Protein AF-A0A7S3KTE1-F1 (afdb_monomer)

Structure (mmCIF, N/CA/C/O backbone):
data_AF-A0A7S3KTE1-F1
#
_entry.id   AF-A0A7S3KTE1-F1
#
loop_
_atom_site.group_PDB
_atom_site.id
_atom_site.type_symbol
_atom_site.label_atom_id
_atom_site.label_alt_id
_atom_site.label_comp_id
_atom_site.label_asym_id
_atom_site.label_entity_id
_atom_site.label_seq_id
_atom_site.pdbx_PDB_ins_code
_atom_site.Cartn_x
_atom_site.Cartn_y
_atom_site.Cartn_z
_atom_site.occupancy
_atom_site.B_iso_or_equiv
_atom_site.auth_seq_id
_atom_site.auth_comp_id
_atom_site.auth_asym_id
_atom_site.auth_atom_id
_atom_site.pdbx_PDB_model_num
ATOM 1 N N . HIS A 1 1 ? 87.482 -8.209 -73.939 1.00 51.09 1 HIS A N 1
ATOM 2 C CA . HIS A 1 1 ? 87.082 -7.310 -72.839 1.00 51.09 1 HIS A CA 1
ATOM 3 C C . HIS A 1 1 ? 85.668 -6.727 -72.970 1.00 51.09 1 HIS A C 1
ATOM 5 O O . HIS A 1 1 ? 84.992 -6.677 -71.958 1.00 51.09 1 HIS A O 1
ATOM 11 N N . GLU A 1 2 ? 85.149 -6.342 -74.147 1.00 48.03 2 GLU A N 1
ATOM 12 C CA . GLU A 1 2 ? 83.779 -5.769 -74.245 1.00 48.03 2 GLU A CA 1
ATOM 13 C C . GLU A 1 2 ? 82.613 -6.765 -74.063 1.00 48.03 2 GLU A C 1
ATOM 15 O O . GLU A 1 2 ? 81.520 -6.369 -73.658 1.00 48.03 2 GLU A O 1
ATOM 20 N N . PHE A 1 3 ? 82.812 -8.054 -74.363 1.00 47.31 3 PHE A N 1
ATOM 21 C CA . PHE A 1 3 ? 81.752 -9.067 -74.252 1.00 47.31 3 PHE A CA 1
ATOM 22 C C . PHE A 1 3 ? 81.453 -9.479 -72.800 1.00 47.31 3 PHE A C 1
ATOM 24 O O . PHE A 1 3 ? 80.290 -9.687 -72.463 1.00 47.31 3 PHE A O 1
ATOM 31 N N . GLU A 1 4 ? 82.469 -9.525 -71.933 1.00 52.34 4 GLU A N 1
ATOM 32 C CA . GLU A 1 4 ? 82.307 -9.802 -70.496 1.00 52.34 4 GLU A CA 1
ATOM 33 C C . GLU A 1 4 ? 81.538 -8.687 -69.785 1.00 52.34 4 GLU A C 1
ATOM 35 O O . GLU A 1 4 ? 80.600 -8.961 -69.042 1.00 52.34 4 GLU A O 1
ATOM 40 N N . VAL A 1 5 ? 81.850 -7.422 -70.087 1.00 54.75 5 VAL A N 1
ATOM 41 C CA . VAL A 1 5 ? 81.180 -6.261 -69.475 1.00 54.75 5 VAL A CA 1
ATOM 42 C C . VAL A 1 5 ? 79.690 -6.226 -69.841 1.00 54.75 5 VAL A C 1
ATOM 44 O O . VAL A 1 5 ? 78.849 -5.954 -68.990 1.00 54.75 5 VAL A O 1
ATOM 47 N N . LYS A 1 6 ? 79.327 -6.584 -71.082 1.00 54.59 6 LYS A N 1
ATOM 48 C CA . LYS A 1 6 ? 77.916 -6.692 -71.507 1.00 54.59 6 LYS A CA 1
ATOM 49 C C . LYS A 1 6 ? 77.176 -7.875 -70.869 1.00 54.59 6 LYS A C 1
ATOM 51 O O . LYS A 1 6 ? 75.951 -7.822 -70.769 1.00 54.59 6 LYS A O 1
ATOM 56 N N . GLY A 1 7 ? 77.885 -8.935 -70.479 1.00 55.31 7 GLY A N 1
ATOM 57 C CA . GLY A 1 7 ? 77.327 -10.067 -69.732 1.00 55.31 7 GLY A CA 1
ATOM 58 C C . GLY A 1 7 ? 77.003 -9.691 -68.287 1.00 55.31 7 GLY A C 1
ATOM 59 O O . GLY A 1 7 ? 75.877 -9.902 -67.847 1.00 55.31 7 GLY A O 1
ATOM 60 N N . ILE A 1 8 ? 77.949 -9.028 -67.615 1.00 59.09 8 ILE A N 1
ATOM 61 C CA . ILE A 1 8 ? 77.834 -8.582 -66.218 1.00 59.09 8 ILE A CA 1
ATOM 62 C C . ILE A 1 8 ? 76.691 -7.566 -66.049 1.00 59.09 8 ILE A C 1
ATOM 64 O O . ILE A 1 8 ? 75.850 -7.724 -65.170 1.00 59.09 8 ILE A O 1
ATOM 68 N N . VAL A 1 9 ? 76.567 -6.588 -66.957 1.00 58.19 9 VAL A N 1
ATOM 69 C CA . VAL A 1 9 ? 75.480 -5.585 -66.908 1.00 58.19 9 VAL A CA 1
ATOM 70 C C . VAL A 1 9 ? 74.090 -6.225 -67.064 1.00 58.19 9 VAL A C 1
ATOM 72 O O . VAL A 1 9 ? 73.135 -5.801 -66.416 1.00 58.19 9 VAL A O 1
ATOM 75 N N . LYS A 1 10 ? 73.962 -7.283 -67.877 1.00 64.25 10 LYS A N 1
ATOM 76 C CA . LYS A 1 10 ? 72.693 -8.015 -68.051 1.00 64.25 10 LYS A CA 1
ATOM 77 C C . LYS A 1 10 ? 72.330 -8.879 -66.846 1.00 64.25 10 LYS A C 1
ATOM 79 O O . LYS A 1 10 ? 71.156 -9.201 -66.668 1.00 64.25 10 LYS A O 1
ATOM 84 N N . GLU A 1 11 ? 73.313 -9.311 -66.067 1.00 70.06 11 GLU A N 1
ATOM 85 C CA . GLU A 1 11 ? 73.107 -10.124 -64.870 1.00 70.06 11 GLU A CA 1
ATOM 86 C C . GLU A 1 11 ? 72.691 -9.243 -63.686 1.00 70.06 11 GLU A C 1
ATOM 88 O O . GLU A 1 11 ? 71.660 -9.508 -63.068 1.00 70.06 11 GLU A O 1
ATOM 93 N N . GLU A 1 12 ? 73.355 -8.101 -63.495 1.00 71.75 12 GLU A N 1
ATOM 94 C CA . GLU A 1 12 ? 72.949 -7.079 -62.520 1.00 71.75 12 GLU A CA 1
ATOM 95 C C . GLU A 1 12 ? 71.541 -6.525 -62.795 1.00 71.75 12 GLU A C 1
ATOM 97 O O . GLU A 1 12 ? 70.762 -6.276 -61.873 1.00 71.75 12 GLU A O 1
ATOM 102 N N . GLU A 1 13 ? 71.169 -6.338 -64.065 1.00 76.56 13 GLU A N 1
ATOM 103 C CA . GLU A 1 13 ? 69.828 -5.872 -64.433 1.00 76.56 13 GLU A CA 1
ATOM 104 C C . GLU A 1 13 ? 68.746 -6.912 -64.094 1.00 76.56 13 GLU A C 1
ATOM 106 O O . GLU A 1 13 ? 67.684 -6.562 -63.571 1.00 76.56 13 GLU A O 1
ATOM 111 N N . LYS A 1 14 ? 69.032 -8.206 -64.290 1.00 77.75 14 LYS A N 1
ATOM 112 C CA . LYS A 1 14 ? 68.138 -9.299 -63.871 1.00 77.75 14 LYS A CA 1
ATOM 113 C C . LYS A 1 14 ? 67.991 -9.365 -62.355 1.00 77.75 14 LYS A C 1
ATOM 115 O O . LYS A 1 14 ? 66.879 -9.570 -61.868 1.00 77.75 14 LYS A O 1
ATOM 120 N N . GLU A 1 15 ? 69.074 -9.159 -61.611 1.00 80.31 15 GLU A N 1
ATOM 121 C CA . GLU A 1 15 ? 69.036 -9.104 -60.148 1.00 80.31 15 GLU A CA 1
ATOM 122 C C . GLU A 1 15 ? 68.216 -7.915 -59.639 1.00 80.31 15 GLU A C 1
ATOM 124 O O . GLU A 1 15 ? 67.400 -8.074 -58.729 1.00 80.31 15 GLU A O 1
ATOM 129 N N . ARG A 1 16 ? 68.344 -6.742 -60.273 1.00 78.69 16 ARG A N 1
ATOM 130 C CA . ARG A 1 16 ? 67.525 -5.559 -59.959 1.00 78.69 16 ARG A CA 1
ATOM 131 C C . ARG A 1 16 ? 66.045 -5.808 -60.224 1.00 78.69 16 ARG A C 1
ATOM 133 O O . ARG A 1 16 ? 65.214 -5.493 -59.375 1.00 78.69 16 ARG A O 1
ATOM 140 N N . ILE A 1 17 ? 65.701 -6.422 -61.356 1.00 83.50 17 ILE A N 1
ATOM 141 C CA . ILE A 1 17 ? 64.312 -6.772 -61.688 1.00 83.50 17 ILE A CA 1
ATOM 142 C C . ILE A 1 17 ? 63.759 -7.797 -60.689 1.00 83.50 17 ILE A C 1
ATOM 144 O O . ILE A 1 17 ? 62.626 -7.660 -60.224 1.00 83.50 17 ILE A O 1
ATOM 148 N N . LEU A 1 18 ? 64.557 -8.796 -60.303 1.00 85.75 18 LEU A N 1
ATOM 149 C CA . LEU A 1 18 ? 64.170 -9.786 -59.299 1.00 85.75 18 LEU A CA 1
ATOM 150 C C . LEU A 1 18 ? 63.962 -9.147 -57.916 1.00 85.75 18 LEU A C 1
ATOM 152 O O . LEU A 1 18 ? 63.008 -9.495 -57.221 1.00 85.75 18 LEU A O 1
ATOM 156 N N . ALA A 1 19 ? 64.813 -8.196 -57.526 1.00 83.00 19 ALA A N 1
ATOM 157 C CA . ALA A 1 19 ? 64.678 -7.449 -56.279 1.00 83.00 19 ALA A CA 1
ATOM 158 C C . ALA A 1 19 ? 63.411 -6.578 -56.269 1.00 83.00 19 ALA A C 1
ATOM 160 O O . ALA A 1 19 ? 62.663 -6.598 -55.291 1.00 83.00 19 ALA A O 1
ATOM 161 N N . ILE A 1 20 ? 63.113 -5.884 -57.373 1.00 83.25 20 ILE A N 1
ATOM 162 C CA . ILE A 1 20 ? 61.880 -5.097 -57.534 1.00 83.25 20 ILE A CA 1
ATOM 163 C C . ILE A 1 20 ? 60.646 -6.005 -57.446 1.00 83.25 20 ILE A C 1
ATOM 165 O O . ILE A 1 20 ? 59.685 -5.675 -56.752 1.00 83.25 20 ILE A O 1
ATOM 169 N N . LYS A 1 21 ? 60.693 -7.185 -58.074 1.00 83.38 21 LYS A N 1
ATOM 170 C CA . LYS A 1 21 ? 59.593 -8.157 -58.046 1.00 83.38 21 LYS A CA 1
ATOM 171 C C . LYS A 1 21 ? 59.354 -8.719 -56.638 1.00 83.38 21 LYS A C 1
ATOM 173 O O . LYS A 1 21 ? 58.208 -8.786 -56.205 1.00 83.38 21 LYS A O 1
ATOM 178 N N . LYS A 1 22 ? 60.423 -9.022 -55.889 1.00 80.25 22 LYS A N 1
ATOM 179 C CA . LYS A 1 22 ? 60.346 -9.428 -54.470 1.00 80.25 22 LYS A CA 1
ATOM 180 C C . LYS A 1 22 ? 59.778 -8.322 -53.575 1.00 80.25 22 LYS A C 1
ATOM 182 O O . LYS A 1 22 ? 59.011 -8.607 -52.659 1.00 80.25 22 LYS A O 1
ATOM 187 N N . LEU A 1 23 ? 60.131 -7.058 -53.827 1.00 72.00 23 LEU A N 1
ATOM 188 C CA . LEU A 1 23 ? 59.574 -5.914 -53.097 1.00 72.00 23 LEU A CA 1
ATOM 189 C C . LEU A 1 23 ? 58.081 -5.718 -53.397 1.00 72.00 23 LEU A C 1
ATOM 191 O O . LEU A 1 23 ? 57.316 -5.459 -52.470 1.00 72.00 23 LEU A O 1
ATOM 195 N N . GLN A 1 24 ? 57.656 -5.889 -54.654 1.00 70.19 24 GLN A N 1
ATOM 196 C CA . GLN A 1 24 ? 56.236 -5.873 -55.023 1.00 70.19 24 GLN A CA 1
ATOM 197 C C . GLN A 1 24 ? 55.458 -7.011 -54.353 1.00 70.19 24 GLN A C 1
ATOM 199 O O . GLN A 1 24 ? 54.410 -6.752 -53.772 1.00 70.19 24 GLN A O 1
ATOM 204 N N . GLU A 1 25 ? 55.981 -8.238 -54.359 1.00 66.56 25 GLU A N 1
ATOM 205 C CA . GLU A 1 25 ? 55.349 -9.398 -53.714 1.00 66.56 25 GLU A CA 1
ATOM 206 C C . GLU A 1 25 ? 55.212 -9.217 -52.192 1.00 66.56 25 GLU A C 1
ATOM 208 O O . GLU A 1 25 ? 54.167 -9.516 -51.623 1.00 66.56 25 GLU A O 1
ATOM 213 N N . LYS A 1 26 ? 56.209 -8.604 -51.538 1.00 62.94 26 LYS A N 1
ATOM 214 C CA . LYS A 1 26 ? 56.146 -8.255 -50.109 1.00 62.94 26 LYS A CA 1
ATOM 215 C C . LYS A 1 26 ? 55.104 -7.171 -49.794 1.00 62.94 26 LYS A C 1
ATOM 217 O O . LYS A 1 26 ? 54.546 -7.163 -48.702 1.00 62.94 26 LYS A O 1
ATOM 222 N N . GLN A 1 27 ? 54.825 -6.253 -50.725 1.00 59.31 27 GLN A N 1
ATOM 223 C CA . GLN A 1 27 ? 53.731 -5.280 -50.572 1.00 59.31 27 GLN A CA 1
ATOM 224 C C . GLN A 1 27 ? 52.344 -5.877 -50.871 1.00 59.31 27 GLN A C 1
ATOM 226 O O . GLN A 1 27 ? 51.341 -5.362 -50.373 1.00 59.31 27 GLN A O 1
ATOM 231 N N . LEU A 1 28 ? 52.299 -6.970 -51.637 1.00 51.75 28 LEU A N 1
ATOM 232 C CA . LEU A 1 28 ? 51.126 -7.772 -51.995 1.00 51.75 28 LEU A CA 1
ATOM 233 C C . LEU A 1 28 ? 50.846 -8.913 -50.999 1.00 51.75 28 LEU A C 1
ATOM 235 O O . LEU A 1 28 ? 50.246 -9.908 -51.384 1.00 51.75 28 LEU A O 1
ATOM 239 N N . GLN A 1 29 ? 51.205 -8.759 -49.723 1.00 53.78 29 GLN A N 1
ATOM 240 C CA . GLN A 1 29 ? 50.638 -9.539 -48.613 1.00 53.78 29 GLN A CA 1
ATOM 241 C C . GLN A 1 29 ? 49.426 -8.766 -48.040 1.00 53.78 29 GLN A C 1
ATOM 243 O O . GLN A 1 29 ? 49.565 -7.999 -47.082 1.00 53.78 29 GLN A O 1
ATOM 248 N N . PRO A 1 30 ? 48.230 -8.842 -48.661 1.00 54.66 30 PRO A N 1
ATOM 249 C CA . PRO A 1 30 ? 47.029 -8.165 -48.184 1.00 54.66 30 PRO A CA 1
ATOM 250 C C . PRO A 1 30 ? 46.442 -8.827 -46.931 1.00 54.66 30 PRO A C 1
ATOM 252 O O . PRO A 1 30 ? 45.536 -8.258 -46.329 1.00 54.66 30 PRO A O 1
ATOM 255 N N . ASP A 1 31 ? 46.924 -10.008 -46.556 1.00 56.38 31 ASP A N 1
ATOM 256 C CA . ASP A 1 31 ? 46.360 -10.878 -45.521 1.00 56.38 31 ASP A CA 1
ATOM 257 C C . ASP A 1 31 ? 46.710 -10.357 -44.120 1.00 56.38 31 ASP A C 1
ATOM 259 O O . ASP A 1 31 ? 45.809 -10.038 -43.344 1.00 56.38 31 ASP A O 1
ATOM 263 N N . GLU A 1 32 ? 47.996 -10.104 -43.845 1.00 57.81 32 GLU A N 1
ATOM 264 C CA . GLU A 1 32 ? 48.447 -9.541 -42.561 1.00 57.81 32 GLU A CA 1
ATOM 265 C C . GLU A 1 32 ? 47.856 -8.151 -42.305 1.00 57.81 32 GLU A C 1
ATOM 267 O O . GLU A 1 32 ? 47.437 -7.834 -41.190 1.00 57.81 32 GLU A O 1
ATOM 272 N N . LYS A 1 33 ? 47.747 -7.325 -43.359 1.00 57.69 33 LYS A N 1
ATOM 273 C CA . LYS A 1 33 ? 47.086 -6.016 -43.274 1.00 57.69 33 LYS A CA 1
ATOM 274 C C . LYS A 1 33 ? 45.597 -6.137 -42.957 1.00 57.69 33 LYS A C 1
ATOM 276 O O . LYS A 1 33 ? 45.063 -5.236 -42.328 1.00 57.69 33 LYS A O 1
ATOM 281 N N . LYS A 1 34 ? 44.918 -7.208 -43.366 1.00 60.25 34 LYS A N 1
ATOM 282 C CA . LYS A 1 34 ? 43.493 -7.413 -43.064 1.00 60.25 34 LYS A CA 1
ATOM 283 C C . LYS A 1 34 ? 43.273 -7.957 -41.658 1.00 60.25 34 LYS A C 1
ATOM 285 O O . LYS A 1 34 ? 42.233 -7.671 -41.071 1.00 60.25 34 LYS A O 1
ATOM 290 N N . ASP A 1 35 ? 44.227 -8.695 -41.101 1.00 63.28 35 ASP A N 1
ATOM 291 C CA . ASP A 1 35 ? 44.054 -9.320 -39.789 1.00 63.28 35 ASP A CA 1
ATOM 292 C C . ASP A 1 35 ? 44.174 -8.333 -38.620 1.00 63.28 35 ASP A C 1
ATOM 294 O O . ASP A 1 35 ? 43.347 -8.384 -37.711 1.00 63.28 35 ASP A O 1
ATOM 298 N N . TRP A 1 36 ? 45.092 -7.358 -38.667 1.00 62.88 36 TRP A N 1
ATOM 299 C CA . TRP A 1 36 ? 45.152 -6.304 -37.633 1.00 62.88 36 TRP A CA 1
ATOM 300 C C . TRP A 1 36 ? 43.996 -5.290 -37.730 1.00 62.88 36 TRP A C 1
ATOM 302 O O . TRP A 1 36 ? 43.615 -4.673 -36.734 1.00 62.88 36 TRP A O 1
ATOM 312 N N . ILE A 1 37 ? 43.398 -5.131 -38.918 1.00 66.12 37 ILE A N 1
ATOM 313 C CA . ILE A 1 37 ? 42.204 -4.295 -39.117 1.00 66.12 37 ILE A CA 1
ATOM 314 C C . ILE A 1 37 ? 40.985 -4.926 -38.426 1.00 66.12 37 ILE A C 1
ATOM 316 O O . ILE A 1 37 ? 40.172 -4.202 -37.857 1.00 66.12 37 ILE A O 1
ATOM 320 N N . LYS A 1 38 ? 40.881 -6.264 -38.391 1.00 65.75 38 LYS A N 1
ATOM 321 C CA . LYS A 1 38 ? 39.801 -6.972 -37.671 1.00 65.75 38 LYS A CA 1
ATOM 322 C C . LYS A 1 38 ? 39.857 -6.770 -36.157 1.00 65.75 38 LYS A C 1
ATOM 324 O O . LYS A 1 38 ? 38.817 -6.790 -35.509 1.00 65.75 38 LYS A O 1
ATOM 329 N N . THR A 1 39 ? 41.046 -6.581 -35.591 1.00 67.94 39 THR A N 1
ATOM 330 C CA . THR A 1 39 ? 41.251 -6.358 -34.150 1.00 67.94 39 THR A CA 1
ATOM 331 C C . THR A 1 39 ? 41.260 -4.883 -33.751 1.00 67.94 39 THR A C 1
ATOM 333 O O . THR A 1 39 ? 41.259 -4.572 -32.560 1.00 67.94 39 THR A O 1
ATOM 336 N N . SER A 1 40 ? 41.223 -3.959 -34.713 1.00 69.62 40 SER A N 1
ATOM 337 C CA . SER A 1 40 ? 41.325 -2.524 -34.445 1.00 69.62 40 SER A CA 1
ATOM 338 C C . SER A 1 40 ? 39.955 -1.846 -34.434 1.00 69.62 40 SER A C 1
ATOM 340 O O . SER A 1 40 ? 39.418 -1.459 -35.467 1.00 69.62 40 SER A O 1
ATOM 342 N N . PHE A 1 41 ? 39.425 -1.622 -33.229 1.00 59.34 41 PHE A N 1
ATOM 343 C CA . PHE A 1 41 ? 38.148 -0.934 -32.972 1.00 59.34 41 PHE A CA 1
ATOM 344 C C . PHE A 1 41 ? 38.053 0.488 -33.567 1.00 59.34 41 PHE A C 1
ATOM 346 O O . PHE A 1 41 ? 36.964 0.980 -33.843 1.00 59.34 41 PHE A O 1
ATOM 353 N N . TRP A 1 42 ? 39.193 1.150 -33.775 1.00 69.88 42 TRP A N 1
ATOM 354 C CA . TRP A 1 42 ? 39.280 2.548 -34.213 1.00 69.88 42 TRP A CA 1
ATOM 355 C C . TRP A 1 42 ? 39.307 2.729 -35.737 1.00 69.88 42 TRP A C 1
ATOM 357 O O . TRP A 1 42 ? 39.391 3.861 -36.211 1.00 69.88 42 TRP A O 1
ATOM 367 N N . VAL A 1 43 ? 39.253 1.640 -36.514 1.00 69.75 43 VAL A N 1
ATOM 368 C CA . VAL A 1 43 ? 39.203 1.714 -37.980 1.00 69.75 43 VAL A CA 1
ATOM 369 C C . VAL A 1 43 ? 37.759 1.993 -38.420 1.00 69.75 43 VAL A C 1
ATOM 371 O O . VAL A 1 43 ? 36.886 1.166 -38.148 1.00 69.75 43 VAL A O 1
ATOM 374 N N . PRO A 1 44 ? 37.482 3.104 -39.135 1.00 64.50 44 PRO A N 1
ATOM 375 C CA . PRO A 1 44 ? 36.117 3.502 -39.508 1.00 64.50 44 PRO A CA 1
ATOM 376 C C . PRO A 1 44 ? 35.327 2.453 -40.309 1.00 64.50 44 PRO A C 1
ATOM 378 O O . PRO A 1 44 ? 34.101 2.460 -40.296 1.00 64.50 44 PRO A O 1
ATOM 381 N N . GLU A 1 45 ? 36.014 1.544 -41.007 1.00 63.97 45 GLU A N 1
ATOM 382 C CA . GLU A 1 45 ? 35.390 0.466 -41.789 1.00 63.97 45 GLU A CA 1
ATOM 383 C C . GLU A 1 45 ? 34.878 -0.702 -40.929 1.00 63.97 45 GLU A C 1
ATOM 385 O O . GLU A 1 45 ? 33.977 -1.418 -41.360 1.00 63.97 45 GLU A O 1
ATOM 390 N N . MET A 1 46 ? 35.420 -0.884 -39.718 1.00 61.50 46 MET A N 1
ATOM 391 C CA . MET A 1 46 ? 35.062 -1.972 -38.797 1.00 61.50 46 MET A CA 1
ATOM 392 C C . MET A 1 46 ? 34.401 -1.468 -37.509 1.00 61.50 46 MET A C 1
ATOM 394 O O . MET A 1 46 ? 33.994 -2.274 -36.669 1.00 61.50 46 MET A O 1
ATOM 398 N N . THR A 1 47 ? 34.252 -0.148 -37.337 1.00 61.44 47 THR A N 1
ATOM 399 C CA . THR A 1 47 ? 33.345 0.366 -36.309 1.00 61.44 47 THR A CA 1
ATOM 400 C C . THR A 1 47 ? 31.982 -0.254 -36.579 1.00 61.44 47 THR A C 1
ATOM 402 O O . THR A 1 47 ? 31.499 -0.108 -37.708 1.00 61.44 47 THR A O 1
ATOM 405 N N . PRO A 1 48 ? 31.368 -0.964 -35.613 1.00 63.41 48 PRO A N 1
ATOM 406 C CA . PRO A 1 48 ? 30.022 -1.472 -35.797 1.00 63.41 48 PRO A CA 1
ATOM 407 C C . PRO A 1 48 ? 29.186 -0.249 -36.138 1.00 63.41 48 PRO A C 1
ATOM 409 O O . PRO A 1 48 ? 29.012 0.625 -35.287 1.00 63.41 48 PRO A O 1
ATOM 412 N N . GLN A 1 49 ? 28.778 -0.122 -37.408 1.00 58.56 49 GLN A N 1
ATOM 413 C CA . GLN A 1 49 ? 27.883 0.942 -37.832 1.00 58.56 49 GLN A CA 1
ATOM 414 C C . GLN A 1 49 ? 26.756 0.871 -36.833 1.00 58.56 49 GLN A C 1
ATOM 416 O O . GLN A 1 49 ? 26.128 -0.185 -36.741 1.00 58.56 49 GLN A O 1
ATOM 421 N N . ALA A 1 50 ? 26.617 1.911 -36.005 1.00 55.81 50 ALA A N 1
ATOM 422 C CA . ALA A 1 50 ? 25.642 1.925 -34.935 1.00 55.81 50 ALA A CA 1
ATOM 423 C C . ALA A 1 50 ? 24.329 1.530 -35.594 1.00 55.81 50 ALA A C 1
ATOM 425 O O . ALA A 1 50 ? 23.812 2.301 -36.409 1.00 55.81 50 ALA A O 1
ATOM 426 N N . HIS A 1 51 ? 23.894 0.280 -35.365 1.00 55.28 51 HIS A N 1
ATOM 427 C CA . HIS A 1 51 ? 22.672 -0.254 -35.941 1.00 55.28 51 HIS A CA 1
ATOM 428 C C . HIS A 1 51 ? 21.665 0.826 -35.665 1.00 55.28 51 HIS A C 1
ATOM 430 O O . HIS A 1 51 ? 21.508 1.125 -34.484 1.00 55.28 51 HIS A O 1
ATOM 436 N N . LYS A 1 52 ? 21.134 1.477 -36.716 1.00 58.38 52 LYS A N 1
ATOM 437 C CA . LYS A 1 52 ? 20.259 2.645 -36.585 1.00 58.38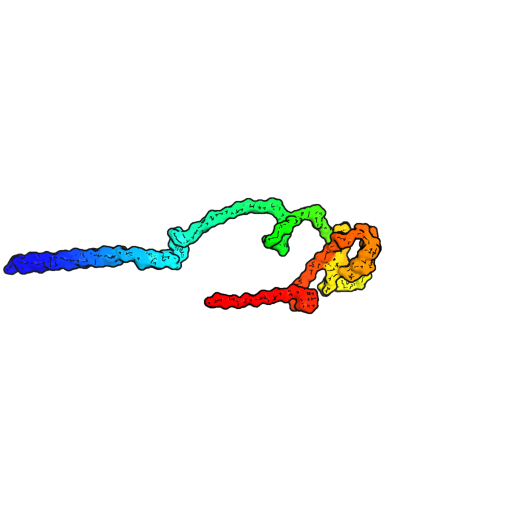 52 LYS A CA 1
ATOM 438 C C . LYS A 1 52 ? 19.282 2.305 -35.486 1.00 58.38 52 LYS A C 1
ATOM 440 O O . LYS A 1 52 ? 18.393 1.487 -35.710 1.00 58.38 52 LYS A O 1
ATOM 445 N N . THR A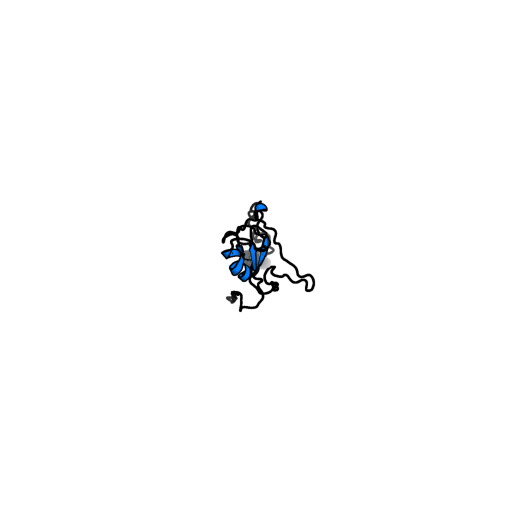 1 53 ? 19.540 2.819 -34.287 1.00 60.06 53 THR A N 1
ATOM 446 C CA . THR A 1 53 ? 18.813 2.365 -33.120 1.00 60.0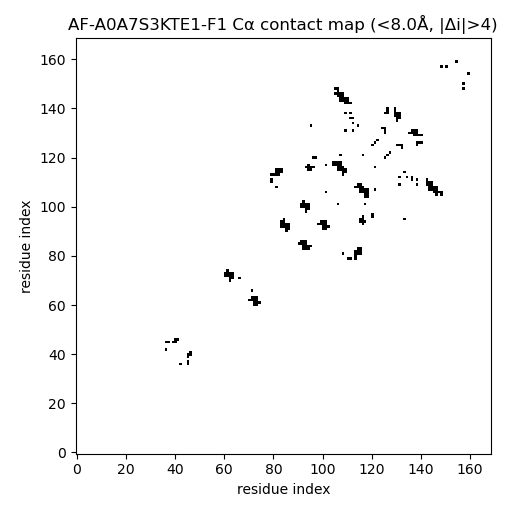6 53 THR A CA 1
ATOM 447 C C . THR A 1 53 ? 17.430 2.868 -33.417 1.00 60.06 53 THR A C 1
ATOM 449 O O . THR A 1 53 ? 17.258 4.078 -33.557 1.00 60.06 53 THR A O 1
ATOM 452 N N . GLU A 1 54 ? 16.484 1.969 -33.682 1.00 64.69 54 GLU A N 1
ATOM 453 C CA . GLU A 1 54 ? 15.119 2.376 -33.957 1.00 64.69 54 GLU A CA 1
ATOM 454 C C . GLU A 1 54 ? 14.673 3.127 -32.710 1.00 64.69 54 GLU A C 1
ATOM 456 O O . GLU A 1 54 ? 14.410 2.524 -31.667 1.00 64.69 54 GLU A O 1
ATOM 461 N N . VAL A 1 55 ? 14.713 4.460 -32.778 1.00 68.75 55 VAL A N 1
ATOM 462 C CA . VAL A 1 55 ? 14.362 5.322 -31.660 1.00 68.75 55 VAL A CA 1
ATOM 463 C C . VAL A 1 55 ? 12.863 5.166 -31.517 1.00 68.75 55 VAL A C 1
ATOM 465 O O . VAL A 1 55 ? 12.071 5.852 -32.166 1.00 68.75 55 VAL A O 1
ATOM 468 N N . LYS A 1 56 ? 12.465 4.176 -30.716 1.00 74.69 56 LYS A N 1
ATOM 469 C CA . LYS A 1 56 ? 11.069 3.926 -30.400 1.00 74.69 56 LYS A CA 1
ATOM 470 C C . LYS A 1 56 ? 10.531 5.215 -29.810 1.00 74.69 56 LYS A C 1
ATOM 472 O O . LYS A 1 56 ? 11.090 5.758 -28.857 1.00 74.69 56 LYS A O 1
ATOM 477 N N . LYS A 1 57 ? 9.459 5.724 -30.417 1.00 76.25 57 LYS A N 1
ATOM 478 C CA . LYS A 1 57 ? 8.789 6.935 -29.953 1.00 76.25 57 LYS A CA 1
ATOM 479 C C . LYS A 1 57 ? 8.535 6.799 -28.447 1.00 76.25 57 LYS A C 1
ATOM 481 O O . LYS A 1 57 ? 7.929 5.801 -28.048 1.00 76.25 57 LYS A O 1
ATOM 486 N N . PRO A 1 58 ? 8.958 7.774 -27.624 1.00 74.88 58 PRO A N 1
ATOM 487 C CA . PRO A 1 58 ? 8.749 7.695 -26.190 1.00 74.88 58 PRO A CA 1
ATOM 488 C C . PRO A 1 58 ? 7.252 7.563 -25.905 1.00 74.88 58 PRO A C 1
ATOM 490 O O . PRO A 1 58 ? 6.410 8.253 -26.496 1.00 74.88 58 PRO A O 1
ATOM 493 N N . THR A 1 59 ? 6.906 6.631 -25.023 1.00 73.50 59 THR A N 1
ATOM 494 C CA . THR A 1 59 ? 5.521 6.403 -24.626 1.00 73.50 59 THR A CA 1
ATOM 495 C C . THR A 1 59 ? 4.982 7.641 -23.919 1.00 73.50 59 THR A C 1
ATOM 497 O O . THR A 1 59 ? 5.562 8.114 -22.950 1.00 73.50 59 THR A O 1
ATOM 500 N N . ARG A 1 60 ? 3.825 8.150 -24.358 1.00 77.19 60 ARG A N 1
ATOM 501 C CA . ARG A 1 60 ? 3.134 9.282 -23.702 1.00 77.19 60 ARG A CA 1
ATOM 502 C C . ARG A 1 60 ? 2.503 8.928 -22.350 1.00 77.19 60 ARG A C 1
ATOM 504 O O . ARG A 1 60 ? 1.944 9.794 -21.687 1.00 77.19 60 ARG A O 1
ATOM 511 N N . LYS A 1 61 ? 2.496 7.648 -21.985 1.00 79.06 61 LYS A N 1
ATOM 512 C CA . LYS A 1 61 ? 1.882 7.165 -20.750 1.00 79.06 61 LYS A CA 1
ATOM 513 C C . LYS A 1 61 ? 2.882 7.347 -19.609 1.00 79.06 61 LYS A C 1
ATOM 515 O O . LYS A 1 61 ? 4.053 7.022 -19.774 1.00 79.06 61 LYS A O 1
ATOM 520 N N . LEU A 1 62 ? 2.411 7.843 -18.467 1.00 82.81 62 LEU A N 1
ATOM 521 C CA . LEU A 1 62 ? 3.219 7.910 -17.252 1.00 82.81 62 LEU A CA 1
ATOM 522 C C . LEU A 1 62 ? 3.426 6.484 -16.733 1.00 82.81 62 LEU A C 1
ATOM 524 O O . LEU A 1 62 ? 2.454 5.784 -16.441 1.00 82.81 62 LEU A O 1
ATOM 528 N N . LEU A 1 63 ? 4.679 6.053 -16.662 1.00 82.88 63 LEU A N 1
ATOM 529 C CA . LEU A 1 63 ? 5.079 4.749 -16.140 1.00 82.88 63 LEU A CA 1
ATOM 530 C C . LEU A 1 63 ? 5.611 4.906 -14.713 1.00 82.88 63 LEU A C 1
ATOM 532 O O . LEU A 1 63 ? 6.126 5.962 -14.344 1.00 82.88 63 LEU A O 1
ATOM 536 N N . CYS A 1 64 ? 5.456 3.866 -13.895 1.00 78.12 64 CYS A N 1
ATOM 537 C CA . CYS A 1 64 ? 5.991 3.861 -12.538 1.00 78.12 64 CYS A CA 1
ATOM 538 C C . CYS A 1 64 ? 7.514 3.644 -12.554 1.00 78.12 64 CYS A C 1
ATOM 540 O O . CYS A 1 64 ? 7.965 2.627 -13.074 1.00 78.12 64 CYS A O 1
ATOM 542 N N . PRO A 1 65 ? 8.313 4.523 -11.923 1.00 79.50 65 PRO A N 1
ATOM 543 C CA . PRO A 1 65 ? 9.771 4.389 -11.904 1.00 79.50 65 PRO A CA 1
ATOM 544 C C . PRO A 1 65 ? 10.253 3.160 -11.119 1.00 79.50 65 PRO A C 1
ATOM 546 O O . PRO A 1 65 ? 11.365 2.693 -11.332 1.00 79.50 65 PRO A O 1
ATOM 549 N N . SER A 1 66 ? 9.419 2.610 -10.228 1.00 70.94 66 SER A N 1
ATOM 550 C CA . SER A 1 66 ? 9.769 1.431 -9.429 1.00 70.94 66 SER A CA 1
ATOM 551 C C . SER A 1 66 ? 9.671 0.113 -10.204 1.00 70.94 66 SER A C 1
ATOM 553 O O . SER A 1 66 ? 10.123 -0.906 -9.685 1.00 70.94 66 SER A O 1
ATOM 555 N N . HIS A 1 67 ? 9.064 0.106 -11.395 1.00 65.19 67 HIS A N 1
ATOM 556 C CA . HIS A 1 67 ? 8.917 -1.090 -12.219 1.00 65.19 67 HIS A CA 1
ATOM 557 C C . HIS A 1 67 ? 9.325 -0.767 -13.657 1.00 65.19 67 HIS A C 1
ATOM 559 O O . HIS A 1 67 ? 8.497 -0.453 -14.501 1.00 65.19 67 HIS A O 1
ATOM 565 N N . ALA A 1 68 ? 10.632 -0.803 -13.923 1.00 58.31 68 ALA A N 1
ATOM 566 C CA . ALA A 1 68 ? 11.170 -0.514 -15.253 1.00 58.31 68 ALA A CA 1
ATOM 567 C C . ALA A 1 68 ? 10.860 -1.620 -16.286 1.00 58.31 68 ALA A C 1
ATOM 569 O O . ALA A 1 68 ? 10.920 -1.359 -17.484 1.00 58.31 68 ALA A O 1
ATOM 570 N N . ALA A 1 69 ? 10.539 -2.836 -15.825 1.00 61.00 69 ALA A N 1
ATOM 571 C CA . ALA A 1 69 ? 10.276 -4.002 -16.672 1.00 61.00 69 ALA A CA 1
ATOM 572 C C . ALA A 1 69 ? 8.781 -4.296 -16.904 1.00 61.00 69 ALA A C 1
ATOM 574 O O . ALA A 1 69 ? 8.437 -4.880 -17.929 1.00 61.00 69 ALA A O 1
ATOM 575 N N . ASP A 1 70 ? 7.898 -3.856 -16.001 1.00 63.88 70 ASP A N 1
ATOM 576 C CA . ASP A 1 70 ? 6.457 -4.103 -16.098 1.00 63.88 70 ASP A CA 1
ATOM 577 C C . ASP A 1 70 ? 5.735 -2.844 -16.578 1.00 63.88 70 ASP A C 1
ATOM 579 O O . ASP A 1 70 ? 6.048 -1.727 -16.165 1.00 63.88 70 ASP A O 1
ATOM 583 N N . ASP A 1 71 ? 4.710 -3.028 -17.411 1.00 66.69 71 ASP A N 1
ATOM 584 C CA . ASP A 1 71 ? 3.910 -1.966 -18.035 1.00 66.69 71 ASP A CA 1
ATOM 585 C C . ASP A 1 71 ? 2.926 -1.321 -17.019 1.00 66.69 71 ASP A C 1
ATOM 587 O O . ASP A 1 71 ? 1.703 -1.282 -17.190 1.00 66.69 71 ASP A O 1
ATOM 591 N N . HIS A 1 72 ? 3.454 -0.855 -15.880 1.00 74.44 72 HIS A N 1
ATOM 592 C CA . HIS A 1 72 ? 2.682 -0.297 -14.774 1.00 74.44 72 HIS A CA 1
ATOM 593 C C . HIS A 1 72 ? 2.349 1.182 -15.019 1.00 74.44 72 HIS A C 1
ATOM 595 O O . HIS A 1 72 ? 3.104 2.098 -14.671 1.00 74.44 72 HIS A O 1
ATOM 601 N N . PHE A 1 73 ? 1.169 1.416 -15.599 1.00 81.12 73 PHE A N 1
ATOM 602 C CA . PHE A 1 73 ? 0.659 2.751 -15.916 1.00 81.12 73 PHE A CA 1
ATOM 603 C C . PHE A 1 73 ? 0.168 3.522 -14.685 1.00 81.12 73 PHE A C 1
ATOM 605 O O . PHE A 1 73 ? -0.784 3.120 -14.011 1.00 81.12 73 PHE A O 1
ATOM 612 N N . LEU A 1 74 ? 0.735 4.707 -14.463 1.00 84.44 74 LEU A N 1
ATOM 613 C CA . LEU A 1 74 ? 0.294 5.643 -13.438 1.00 84.44 74 LEU A CA 1
ATOM 614 C C . LEU A 1 74 ? -0.782 6.580 -14.006 1.00 84.44 74 LEU A C 1
ATOM 616 O O . LEU A 1 74 ? -0.549 7.338 -14.947 1.00 84.44 74 LEU A O 1
ATOM 620 N N . LYS A 1 75 ? -1.987 6.542 -13.431 1.00 84.06 75 LYS A N 1
ATOM 621 C CA . LYS A 1 75 ? -3.068 7.494 -13.734 1.00 84.06 75 LYS A CA 1
ATOM 622 C C . LYS A 1 75 ? -3.335 8.341 -12.500 1.00 84.06 75 LYS A C 1
ATOM 624 O O . LYS A 1 75 ? -3.509 7.783 -11.423 1.00 84.06 75 LYS A O 1
ATOM 629 N N . LEU A 1 76 ? -3.470 9.656 -12.671 1.00 83.06 76 LEU A N 1
ATOM 630 C CA . LEU A 1 76 ? -3.724 10.585 -11.560 1.00 83.06 76 LEU A CA 1
ATOM 631 C C . LEU A 1 76 ? -4.972 10.208 -10.744 1.00 83.06 76 LEU A C 1
ATOM 633 O O . LEU A 1 76 ? -4.948 10.254 -9.525 1.00 83.06 76 LEU A O 1
ATOM 637 N N . LYS A 1 77 ? -6.034 9.728 -11.404 1.00 83.00 77 LYS A N 1
ATOM 638 C CA . LYS A 1 77 ? -7.276 9.276 -10.742 1.00 83.00 77 LYS A CA 1
ATOM 639 C C . LYS A 1 77 ? -7.109 8.033 -9.857 1.00 83.00 77 LYS A C 1
ATOM 641 O O . LYS A 1 77 ? -8.017 7.704 -9.104 1.00 83.00 77 LYS A O 1
ATOM 646 N N . ASN A 1 78 ? -6.001 7.310 -10.005 1.00 81.81 78 ASN A N 1
ATOM 647 C CA . ASN A 1 78 ? -5.704 6.113 -9.224 1.00 81.81 78 ASN A CA 1
ATOM 648 C C . ASN A 1 78 ? -4.766 6.408 -8.045 1.00 81.81 78 ASN A C 1
ATOM 650 O O . ASN A 1 78 ? -4.505 5.497 -7.260 1.00 81.81 78 ASN A O 1
ATOM 654 N N . LEU A 1 79 ? -4.244 7.635 -7.941 1.00 85.62 79 LEU A N 1
ATOM 655 C CA . LEU A 1 79 ? -3.465 8.076 -6.792 1.00 85.62 79 LEU A CA 1
ATOM 656 C C . LEU A 1 79 ? -4.398 8.261 -5.597 1.00 85.62 79 LEU A C 1
ATOM 658 O O . LEU A 1 79 ? -5.547 8.674 -5.744 1.00 85.62 79 LEU A O 1
ATOM 662 N N . ILE A 1 80 ? -3.896 7.898 -4.426 1.00 87.12 80 ILE A N 1
ATOM 663 C CA . ILE A 1 80 ? -4.627 7.956 -3.166 1.00 87.12 80 ILE A CA 1
ATOM 664 C C . ILE A 1 80 ? -3.723 8.686 -2.190 1.00 87.12 80 ILE A C 1
ATOM 666 O O . ILE A 1 80 ? -2.563 8.303 -2.027 1.00 87.12 80 ILE A O 1
ATOM 670 N N . ASP A 1 81 ? -4.263 9.708 -1.542 1.00 88.88 81 ASP A N 1
ATOM 671 C CA . ASP A 1 81 ? -3.527 10.466 -0.541 1.00 88.88 81 ASP A CA 1
ATOM 672 C C . ASP A 1 81 ? -3.413 9.637 0.734 1.00 88.88 81 ASP A C 1
ATOM 674 O O . ASP A 1 81 ? -4.419 9.257 1.334 1.00 88.88 81 ASP A O 1
ATOM 678 N N . LEU A 1 82 ? -2.184 9.330 1.143 1.00 90.38 82 LEU A N 1
ATOM 679 C CA . LEU A 1 82 ? -1.930 8.559 2.353 1.00 90.38 82 LEU A CA 1
ATOM 680 C C . LEU A 1 82 ? -1.870 9.484 3.570 1.00 90.38 82 LEU A C 1
ATOM 682 O O . LEU A 1 82 ? -1.066 10.412 3.624 1.00 90.38 82 LEU A O 1
ATOM 686 N N . LYS A 1 83 ? -2.710 9.197 4.565 1.00 90.00 83 LYS A N 1
ATOM 687 C CA . LYS A 1 83 ? -2.767 9.890 5.854 1.00 90.00 83 LYS A CA 1
ATOM 688 C C . LYS A 1 83 ? -2.118 9.015 6.916 1.00 90.00 83 LYS A C 1
ATOM 690 O O . LYS A 1 83 ? -2.733 8.064 7.405 1.00 90.00 83 LYS A O 1
ATOM 695 N N . ILE A 1 84 ? -0.880 9.356 7.251 1.00 89.25 84 ILE A N 1
ATOM 696 C CA . ILE A 1 84 ? -0.077 8.676 8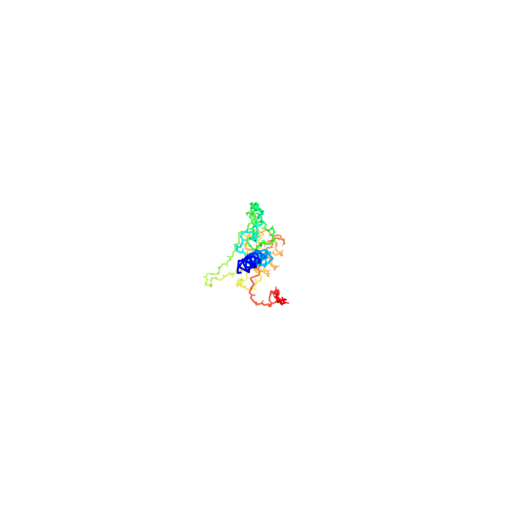.267 1.00 89.25 84 ILE A CA 1
ATOM 697 C C . ILE A 1 84 ? -0.006 9.585 9.490 1.00 89.25 84 ILE A C 1
ATOM 699 O O . ILE A 1 84 ? 0.319 10.765 9.353 1.00 89.25 84 ILE A O 1
ATOM 703 N N . LYS A 1 85 ? -0.338 9.061 10.675 1.00 88.56 85 LYS A N 1
ATOM 704 C CA . LYS A 1 85 ? -0.153 9.809 11.923 1.00 88.56 85 LYS A CA 1
ATOM 705 C C . LYS A 1 85 ? 1.331 9.774 12.295 1.00 88.56 85 LYS A C 1
ATOM 707 O O . LYS A 1 85 ? 1.941 8.705 12.318 1.00 88.56 85 LYS A O 1
ATOM 712 N N . LEU A 1 86 ? 1.887 10.952 12.547 1.00 89.50 86 LEU A N 1
ATOM 713 C CA . LEU A 1 86 ? 3.233 11.138 13.072 1.00 89.50 86 LEU A CA 1
ATOM 714 C C . LEU A 1 86 ? 3.112 11.446 14.561 1.00 89.50 86 LEU A C 1
ATOM 716 O O . LEU A 1 86 ? 2.308 12.302 14.938 1.00 89.50 86 LEU A O 1
ATOM 720 N N . ASP A 1 87 ? 3.891 10.758 15.382 1.00 86.12 87 ASP A N 1
ATOM 721 C CA . ASP A 1 87 ? 4.025 11.128 16.779 1.00 86.12 87 ASP A CA 1
ATOM 722 C C . ASP A 1 87 ? 4.860 12.410 16.923 1.00 86.12 87 ASP A C 1
ATOM 724 O O . ASP A 1 87 ? 5.851 12.614 16.218 1.00 86.12 87 ASP A O 1
ATOM 728 N N . SER A 1 88 ? 4.424 13.306 17.806 1.00 80.25 88 SER A N 1
ATOM 729 C CA . SER A 1 88 ? 5.027 14.640 17.935 1.00 80.25 88 SER A CA 1
ATOM 730 C C . SER A 1 88 ? 6.332 14.618 18.725 1.00 80.25 88 SER A C 1
ATOM 732 O O . SER A 1 88 ? 7.174 15.492 18.520 1.00 80.25 88 SER A O 1
ATOM 734 N N . GLU A 1 89 ? 6.504 13.628 19.601 1.00 79.88 89 GLU A N 1
ATOM 735 C CA . GLU A 1 89 ? 7.643 13.539 20.513 1.00 79.88 89 GLU A CA 1
ATOM 736 C C . GLU A 1 89 ? 8.825 12.830 19.848 1.00 79.88 89 GLU A C 1
ATOM 738 O O . GLU A 1 89 ? 9.915 13.398 19.759 1.00 79.88 89 GLU A O 1
ATOM 743 N N . GLU A 1 90 ? 8.602 11.637 19.290 1.00 77.06 90 GLU A N 1
ATOM 744 C CA . GLU A 1 90 ? 9.685 10.819 18.723 1.00 77.06 90 GLU A CA 1
ATOM 745 C C . GLU A 1 90 ? 9.846 10.975 17.198 1.00 77.06 90 GLU A C 1
ATOM 747 O O . GLU A 1 90 ? 10.784 10.440 16.606 1.00 77.06 90 GLU A O 1
ATOM 752 N N . LYS A 1 91 ? 8.964 11.745 16.534 1.00 81.81 91 LYS A N 1
ATOM 753 C CA . LYS A 1 91 ? 8.888 11.866 15.058 1.00 81.81 91 LYS A CA 1
ATOM 754 C C . LYS A 1 91 ? 8.795 10.509 14.354 1.00 81.81 91 LYS A C 1
ATOM 756 O O . LYS A 1 91 ? 9.263 10.344 13.225 1.00 81.81 91 LYS A O 1
ATOM 761 N N . GLU A 1 92 ? 8.162 9.543 15.004 1.00 86.19 92 GLU A N 1
ATOM 762 C CA . GLU A 1 92 ? 7.934 8.216 14.454 1.00 86.19 92 GLU A CA 1
ATOM 763 C C . GLU A 1 92 ? 6.531 8.095 13.851 1.00 86.19 92 GLU A C 1
ATOM 765 O O . GLU A 1 92 ? 5.568 8.725 14.296 1.00 86.19 92 GLU A O 1
ATOM 770 N N . PHE A 1 93 ? 6.388 7.270 12.812 1.00 89.44 93 PHE A N 1
ATOM 771 C CA . PHE A 1 93 ? 5.074 6.963 12.251 1.00 89.44 93 PHE A CA 1
ATOM 772 C C . PHE A 1 93 ? 4.353 5.946 13.127 1.00 89.44 93 PHE A C 1
ATOM 774 O O . PHE A 1 93 ? 4.868 4.851 13.362 1.00 89.44 93 PHE A O 1
ATOM 781 N N . ILE A 1 94 ? 3.131 6.269 13.542 1.00 91.25 94 ILE A N 1
ATOM 782 C CA . ILE A 1 94 ? 2.347 5.445 14.463 1.00 91.25 94 ILE A CA 1
ATOM 783 C C . ILE A 1 94 ? 1.018 5.004 13.851 1.00 91.25 94 ILE A C 1
ATOM 785 O O . ILE A 1 94 ? 0.390 5.696 13.045 1.00 91.25 94 ILE A O 1
ATOM 789 N N . CYS A 1 95 ? 0.568 3.815 14.249 1.00 90.38 95 CYS A N 1
ATOM 790 C CA . CYS A 1 95 ? -0.763 3.334 13.904 1.00 90.38 95 CYS A CA 1
ATOM 791 C C . CYS A 1 95 ? -1.828 4.073 14.732 1.00 90.38 95 CYS A C 1
ATOM 793 O O . CYS A 1 95 ? -1.733 4.053 15.958 1.00 90.38 95 CYS A O 1
ATOM 795 N N . PRO A 1 96 ? -2.894 4.618 14.120 1.00 88.50 96 PRO A N 1
ATOM 796 C CA . PRO A 1 96 ? -3.918 5.379 14.836 1.00 88.50 96 PRO A CA 1
ATOM 797 C C . PRO A 1 96 ? -4.758 4.568 15.839 1.00 88.50 96 PRO A C 1
ATOM 799 O O . PRO A 1 96 ? -5.372 5.177 16.705 1.00 88.50 96 PRO A O 1
ATOM 802 N N . LEU A 1 97 ? -4.799 3.229 15.740 1.00 88.56 97 LEU A N 1
ATOM 803 C CA . LEU A 1 97 ? -5.578 2.388 16.669 1.00 88.56 97 LEU A CA 1
ATOM 804 C C . LEU A 1 97 ? -4.756 1.840 17.827 1.00 88.56 97 LEU A C 1
ATOM 806 O O . LEU A 1 97 ? -5.232 1.792 18.954 1.00 88.56 97 LEU A O 1
ATOM 810 N N . CYS A 1 98 ? -3.570 1.306 17.535 1.00 87.69 98 CYS A N 1
ATOM 811 C CA . CYS A 1 98 ? -2.767 0.620 18.544 1.00 87.69 98 CYS A CA 1
ATOM 812 C C . CYS A 1 98 ? -1.635 1.483 19.098 1.00 87.69 98 CYS A C 1
ATOM 814 O O . CYS A 1 98 ? -0.930 1.004 19.981 1.00 87.69 98 CYS A O 1
ATOM 816 N N . ASN A 1 99 ? -1.439 2.698 18.566 1.00 87.38 99 ASN A N 1
ATOM 817 C CA . ASN A 1 99 ? -0.346 3.617 18.901 1.00 87.38 99 ASN A CA 1
ATOM 818 C C . ASN A 1 99 ? 1.043 2.959 18.874 1.00 87.38 99 ASN A C 1
ATOM 820 O O . ASN A 1 99 ? 1.966 3.406 19.540 1.00 87.38 99 ASN A O 1
ATOM 824 N N . LYS A 1 100 ? 1.199 1.875 18.105 1.00 87.75 100 LYS A N 1
ATOM 825 C CA . LYS A 1 100 ? 2.490 1.219 17.894 1.00 87.75 100 LYS A CA 1
ATOM 826 C C . LYS A 1 100 ? 3.214 1.875 16.730 1.00 87.75 100 LYS A C 1
ATOM 828 O O . LYS A 1 100 ? 2.586 2.153 15.701 1.00 87.75 100 LYS A O 1
ATOM 833 N N . THR A 1 101 ? 4.527 2.009 16.864 1.00 88.38 101 THR A N 1
ATOM 834 C CA . THR A 1 101 ? 5.421 2.438 15.790 1.00 88.38 101 THR A CA 1
ATOM 835 C C . THR A 1 101 ? 5.340 1.488 14.590 1.00 88.38 101 THR A C 1
ATOM 837 O O . THR A 1 101 ? 5.469 0.265 14.709 1.00 88.38 101 THR A O 1
ATOM 840 N N . LEU A 1 102 ? 5.161 2.056 13.399 1.00 85.50 102 LEU A N 1
ATOM 841 C CA . LEU A 1 102 ? 5.039 1.367 12.111 1.00 85.50 102 LEU A CA 1
ATOM 842 C C . LEU A 1 102 ? 6.409 1.021 11.489 1.00 85.50 102 LEU A C 1
ATOM 844 O O . LEU A 1 102 ? 6.592 1.148 10.284 1.00 85.50 102 LEU A O 1
ATOM 848 N N . SER A 1 103 ? 7.383 0.593 12.298 1.00 81.06 103 SER A N 1
ATOM 849 C CA . SER A 1 103 ? 8.756 0.320 11.830 1.00 81.06 103 SER A CA 1
ATOM 850 C C . SER A 1 103 ? 8.906 -1.079 11.210 1.00 81.06 103 SER A C 1
ATOM 852 O O . SER A 1 103 ? 9.323 -1.222 10.064 1.00 81.06 103 SER A O 1
ATOM 854 N N . GLN A 1 104 ? 8.510 -2.127 11.943 1.00 77.62 104 GLN A N 1
ATOM 855 C CA . GLN A 1 104 ? 8.691 -3.537 11.538 1.00 77.62 104 GLN A CA 1
ATOM 856 C C . GLN A 1 104 ? 7.370 -4.265 11.246 1.00 77.62 104 GLN A C 1
ATOM 858 O O . GLN A 1 104 ? 7.347 -5.431 10.856 1.00 77.62 104 GLN A O 1
ATOM 863 N N . GLN A 1 105 ? 6.243 -3.605 11.502 1.00 80.44 105 GLN A N 1
ATOM 864 C CA . GLN A 1 105 ? 4.917 -4.194 11.359 1.00 80.44 105 GLN A CA 1
ATOM 865 C C . GLN A 1 105 ? 4.492 -4.157 9.891 1.00 80.44 105 GLN A C 1
ATOM 867 O O . GLN A 1 105 ? 4.812 -3.217 9.168 1.00 80.44 105 GLN A O 1
ATOM 872 N N . LYS A 1 106 ? 3.696 -5.136 9.452 1.00 86.56 106 LYS A N 1
ATOM 873 C CA . LYS A 1 106 ? 3.091 -5.062 8.120 1.00 86.56 106 LYS A CA 1
ATOM 874 C C . LYS A 1 106 ? 2.071 -3.927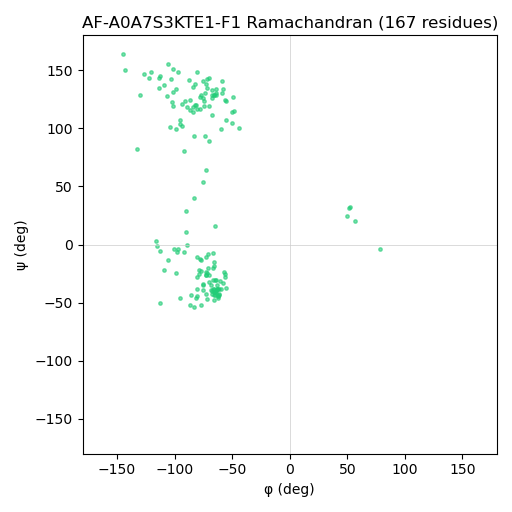 8.090 1.00 86.56 106 LYS A C 1
ATOM 876 O O . LYS A 1 106 ? 1.171 -3.882 8.936 1.00 86.56 106 LYS A O 1
ATOM 881 N N . ILE A 1 107 ? 2.183 -3.046 7.102 1.00 90.06 107 ILE A N 1
ATOM 882 C CA . ILE A 1 107 ? 1.373 -1.828 7.001 1.00 90.06 107 ILE A CA 1
ATOM 883 C C . ILE A 1 107 ? 0.373 -1.973 5.853 1.00 90.06 107 ILE A C 1
ATOM 885 O O . ILE A 1 107 ? 0.699 -2.464 4.770 1.00 90.06 107 ILE A O 1
ATOM 889 N N . GLY A 1 108 ? -0.862 -1.543 6.091 1.00 91.62 108 GLY A N 1
ATOM 890 C CA . GLY A 1 108 ? -1.883 -1.423 5.060 1.00 91.62 108 GLY A CA 1
ATOM 891 C C . GLY A 1 108 ? -2.488 -0.029 5.031 1.00 91.62 108 GLY A C 1
ATOM 892 O O . GLY A 1 108 ? -2.639 0.621 6.065 1.00 91.62 108 GLY A O 1
ATOM 893 N N . ALA A 1 109 ? -2.862 0.411 3.837 1.00 91.88 109 ALA A N 1
ATOM 894 C CA . ALA A 1 109 ? -3.602 1.638 3.603 1.00 91.88 109 ALA A CA 1
ATOM 895 C C . ALA A 1 109 ? -5.008 1.326 3.088 1.00 91.88 109 ALA A C 1
ATOM 897 O O . ALA A 1 109 ? -5.223 0.385 2.319 1.00 91.88 109 ALA A O 1
ATOM 898 N N . LEU A 1 110 ? -5.976 2.139 3.491 1.00 91.88 110 LEU A N 1
ATOM 899 C CA . LEU A 1 110 ? -7.348 2.036 3.013 1.00 91.88 110 LEU A CA 1
ATOM 900 C C . LEU A 1 110 ? -7.550 2.917 1.778 1.00 91.88 110 LEU A C 1
ATOM 902 O O . LEU A 1 110 ? -7.372 4.130 1.840 1.00 91.88 110 LEU A O 1
ATOM 906 N N . LYS A 1 111 ? -7.991 2.328 0.663 1.00 89.12 111 LYS A N 1
ATOM 907 C CA . LYS A 1 111 ? -8.101 3.013 -0.636 1.00 89.12 111 LYS A CA 1
ATOM 908 C C . LYS A 1 111 ? -9.045 4.218 -0.645 1.00 89.12 111 LYS A C 1
ATOM 910 O O . LYS A 1 111 ? -8.835 5.138 -1.424 1.00 89.12 111 LYS A O 1
ATOM 915 N N . LYS A 1 112 ? -10.105 4.197 0.167 1.00 88.62 112 LYS A N 1
ATOM 916 C CA . LYS A 1 112 ? -11.122 5.260 0.167 1.00 88.62 112 LYS A CA 1
ATOM 917 C C . LYS A 1 112 ? -10.728 6.486 0.979 1.00 88.62 112 LYS A C 1
ATOM 919 O O . LYS A 1 112 ? -10.895 7.598 0.505 1.00 88.62 112 LYS A O 1
ATOM 924 N N . CYS A 1 113 ? -10.209 6.269 2.183 1.00 89.44 113 CYS A N 1
ATOM 925 C CA . CYS A 1 113 ? -9.934 7.341 3.135 1.00 89.44 113 CYS A CA 1
ATOM 926 C C . CYS A 1 113 ? -8.444 7.673 3.279 1.00 89.44 113 CYS A C 1
ATOM 928 O O . CYS A 1 113 ? -8.108 8.683 3.894 1.00 89.44 113 CYS A O 1
ATOM 930 N N . GLY A 1 114 ? -7.552 6.819 2.768 1.00 89.25 114 GLY A N 1
ATOM 931 C CA . GLY A 1 114 ? -6.108 7.038 2.812 1.00 89.25 114 GLY A CA 1
ATOM 932 C C . GLY A 1 114 ? -5.441 6.736 4.153 1.00 89.25 114 GLY A C 1
ATOM 933 O O . GLY A 1 114 ? -4.221 6.818 4.251 1.00 89.25 114 GLY A O 1
ATOM 934 N N . HIS A 1 115 ? -6.201 6.377 5.192 1.00 91.38 115 HIS A N 1
ATOM 935 C CA . HIS A 1 115 ? -5.641 6.079 6.512 1.00 91.38 115 HIS A CA 1
ATOM 936 C C . HIS A 1 115 ? -4.760 4.826 6.479 1.00 91.38 115 HIS A C 1
ATOM 938 O O . HIS A 1 115 ? -5.187 3.765 6.006 1.00 91.38 115 HIS A O 1
ATOM 944 N N . THR A 1 116 ? -3.544 4.954 7.008 1.00 91.88 116 THR A N 1
ATOM 945 C CA . THR A 1 116 ? -2.574 3.862 7.138 1.00 91.88 116 THR A CA 1
ATOM 946 C C . THR A 1 116 ? -2.585 3.273 8.541 1.00 91.88 116 THR A C 1
ATOM 948 O O . THR A 1 116 ? -2.555 4.005 9.528 1.00 91.88 116 THR A O 1
ATOM 951 N N . MET A 1 117 ? -2.598 1.947 8.639 1.00 91.88 117 MET A N 1
ATOM 952 C CA . MET A 1 117 ? -2.669 1.207 9.901 1.00 91.88 117 MET A CA 1
ATOM 953 C C . MET A 1 117 ? -1.853 -0.086 9.827 1.00 91.88 117 MET A C 1
ATOM 955 O O . MET A 1 117 ? -1.555 -0.588 8.740 1.00 91.88 117 MET A O 1
ATOM 959 N N . CYS A 1 118 ? -1.560 -0.688 10.983 1.00 92.06 118 CYS A N 1
ATOM 960 C CA . CYS A 1 118 ? -1.059 -2.062 11.033 1.00 92.06 118 CYS A CA 1
ATOM 961 C C . CYS A 1 118 ? -2.069 -3.024 10.389 1.00 92.06 118 CYS A C 1
ATOM 963 O O . CYS A 1 118 ? -3.277 -2.929 10.638 1.00 92.06 118 CYS A O 1
ATOM 965 N N . LEU A 1 119 ? -1.587 -4.020 9.642 1.00 90.50 119 LEU A N 1
ATOM 966 C CA . LEU A 1 119 ? -2.453 -5.036 9.034 1.00 90.50 119 LEU A CA 1
ATOM 967 C C . LEU A 1 119 ? -3.289 -5.801 10.062 1.00 90.50 119 LEU A C 1
ATOM 969 O O . LEU A 1 119 ? -4.428 -6.158 9.768 1.00 90.50 119 LEU A O 1
ATOM 973 N N . ASP A 1 120 ? -2.766 -6.020 11.267 1.00 90.69 120 ASP A N 1
ATOM 974 C CA . ASP A 1 120 ? -3.514 -6.689 12.334 1.00 90.69 120 ASP A CA 1
ATOM 975 C C . ASP A 1 120 ? -4.717 -5.863 12.795 1.00 90.69 120 ASP A C 1
ATOM 977 O O . ASP A 1 120 ? -5.790 -6.414 13.028 1.00 90.69 120 ASP A O 1
ATOM 981 N N . CYS A 1 121 ? -4.566 -4.538 12.864 1.00 90.56 121 CYS A N 1
ATOM 982 C CA . CYS A 1 121 ? -5.656 -3.628 13.212 1.00 90.56 121 CYS A CA 1
ATOM 983 C C . CYS A 1 121 ? -6.724 -3.611 12.112 1.00 90.56 121 CYS A C 1
ATOM 985 O O . CYS A 1 121 ? -7.914 -3.717 12.403 1.00 90.56 121 CYS A O 1
ATOM 987 N N . ILE A 1 122 ? -6.306 -3.586 10.842 1.00 90.75 122 ILE A N 1
ATOM 988 C CA . ILE A 1 122 ? -7.229 -3.649 9.699 1.00 90.75 122 ILE A CA 1
ATOM 989 C C . ILE A 1 122 ? -8.021 -4.960 9.712 1.00 90.75 122 ILE A C 1
ATOM 991 O O . ILE A 1 122 ? -9.234 -4.957 9.501 1.00 90.75 122 ILE A O 1
ATOM 995 N N . LYS A 1 123 ? -7.353 -6.088 9.978 1.00 90.69 123 LYS A N 1
ATOM 996 C CA . LYS A 1 123 ? -7.995 -7.407 10.002 1.00 90.69 123 LYS A CA 1
ATOM 997 C C . LYS A 1 123 ? -8.967 -7.577 11.166 1.00 90.69 123 LYS A C 1
ATOM 999 O O . LYS A 1 123 ? -10.008 -8.197 10.971 1.00 90.69 123 LYS A O 1
ATOM 1004 N N . LYS A 1 124 ? -8.625 -7.053 12.346 1.00 91.00 124 LYS A N 1
ATOM 1005 C CA . LYS A 1 124 ? -9.427 -7.205 13.569 1.00 91.00 124 LYS A CA 1
ATOM 1006 C C . LYS A 1 124 ? -10.604 -6.239 13.650 1.00 91.00 124 LYS A C 1
ATOM 1008 O O . LYS A 1 124 ? -11.653 -6.654 14.113 1.00 91.00 124 LYS A O 1
ATOM 1013 N N . TYR A 1 125 ? -10.437 -4.995 13.203 1.00 89.94 125 TYR A N 1
ATOM 1014 C CA . TYR A 1 125 ? -11.445 -3.946 13.397 1.00 89.94 125 TYR A CA 1
ATOM 1015 C C . TYR A 1 125 ? -12.091 -3.512 12.076 1.00 89.94 125 TYR A C 1
ATOM 1017 O O . TYR A 1 125 ? -13.306 -3.550 11.926 1.00 89.94 125 TYR A O 1
ATOM 1025 N N . CYS A 1 126 ? -11.301 -3.191 11.047 1.00 88.50 126 CYS A N 1
ATOM 1026 C CA . CYS A 1 126 ? -11.871 -2.616 9.821 1.00 88.50 126 CYS A CA 1
ATOM 1027 C C . CYS A 1 126 ? -12.595 -3.636 8.923 1.00 88.50 126 CYS A C 1
ATOM 1029 O O . CYS A 1 126 ? -13.562 -3.286 8.246 1.00 88.50 126 CYS A O 1
ATOM 1031 N N . LEU A 1 127 ? -12.124 -4.888 8.858 1.00 87.44 127 LEU A N 1
ATOM 1032 C CA . LEU A 1 127 ? -12.748 -5.923 8.021 1.00 87.44 127 LEU A CA 1
ATOM 1033 C C . LEU A 1 127 ? -14.095 -6.433 8.567 1.00 87.44 127 LEU A C 1
ATOM 1035 O O . LEU A 1 127 ? -14.998 -6.609 7.740 1.00 87.44 127 LEU A O 1
ATOM 1039 N N . PRO A 1 128 ? -14.262 -6.684 9.884 1.00 88.75 128 PRO A N 1
ATOM 1040 C CA . PRO A 1 128 ? -15.554 -7.075 10.449 1.00 88.75 128 PRO A CA 1
ATOM 1041 C C . PRO A 1 128 ? -16.594 -5.961 10.342 1.00 88.75 128 PRO A C 1
ATOM 1043 O O . PRO A 1 128 ? -17.679 -6.199 9.811 1.00 88.75 128 PRO A O 1
ATOM 1046 N N . ASP A 1 129 ? -16.218 -4.738 10.725 1.00 86.69 129 ASP A N 1
ATOM 1047 C CA . ASP A 1 129 ? -17.132 -3.589 10.742 1.00 86.69 129 ASP A CA 1
ATOM 1048 C C . ASP A 1 129 ? -17.381 -3.011 9.341 1.00 86.69 129 ASP A C 1
ATOM 1050 O O . ASP A 1 129 ? -18.310 -2.231 9.128 1.00 86.69 129 ASP A O 1
ATOM 1054 N N . LYS A 1 130 ? -16.568 -3.412 8.349 1.00 88.31 130 LYS A N 1
ATOM 1055 C CA . LYS A 1 130 ? -16.597 -2.906 6.963 1.00 88.31 130 LYS A CA 1
ATOM 1056 C C . LYS A 1 130 ? -16.553 -1.376 6.908 1.00 88.31 130 LYS A C 1
ATOM 1058 O O . LYS A 1 130 ? -17.097 -0.770 5.981 1.00 88.31 130 LYS A O 1
ATOM 1063 N N . ALA A 1 131 ? -15.892 -0.757 7.877 1.00 89.81 131 ALA A N 1
ATOM 1064 C CA . ALA A 1 131 ? -15.763 0.682 8.008 1.00 89.81 131 ALA A CA 1
ATOM 1065 C C . ALA A 1 131 ? -14.371 1.049 8.531 1.00 89.81 131 ALA A C 1
ATOM 1067 O O . ALA A 1 131 ? -13.719 0.267 9.225 1.00 89.81 131 ALA A O 1
ATOM 1068 N N . CYS A 1 132 ? -13.882 2.229 8.153 1.00 87.88 132 CYS A N 1
ATOM 1069 C CA . CYS A 1 132 ? -12.682 2.788 8.763 1.00 87.88 132 CYS A CA 1
ATOM 1070 C C . CYS A 1 132 ? -13.014 3.236 10.189 1.00 87.88 132 CYS A C 1
ATOM 1072 O O . CYS A 1 132 ? -14.012 3.916 10.390 1.00 87.88 132 CYS A O 1
ATOM 1074 N N . THR A 1 133 ? -12.176 2.917 11.167 1.00 86.69 133 THR A N 1
ATOM 1075 C CA . THR A 1 133 ? -12.418 3.298 12.568 1.00 86.69 133 THR A CA 1
ATOM 1076 C C . THR A 1 133 ? -12.211 4.790 12.835 1.00 86.69 133 THR A C 1
ATOM 1078 O O . THR A 1 133 ? -12.796 5.318 13.767 1.00 86.69 133 THR A O 1
ATOM 1081 N N . GLU A 1 134 ? -11.419 5.483 12.010 1.00 86.88 134 GLU A N 1
ATOM 1082 C CA . GLU A 1 134 ? -11.140 6.919 12.180 1.00 86.88 134 GLU A CA 1
ATOM 1083 C C . GLU A 1 134 ? -12.201 7.810 11.520 1.00 86.88 134 GLU A C 1
ATOM 1085 O O . GLU A 1 134 ? -12.626 8.805 12.094 1.00 86.88 134 GLU A O 1
ATOM 1090 N N . CYS A 1 135 ? -12.638 7.475 10.300 1.00 87.19 135 CYS A N 1
ATOM 1091 C CA . CYS A 1 135 ? -13.581 8.301 9.529 1.00 87.19 135 CYS A CA 1
ATOM 1092 C C . CYS A 1 135 ? -14.934 7.636 9.256 1.00 87.19 135 CYS A C 1
ATOM 1094 O O . CYS A 1 135 ? -15.755 8.207 8.544 1.00 87.19 135 CYS A O 1
ATOM 1096 N N . SER A 1 136 ? -15.176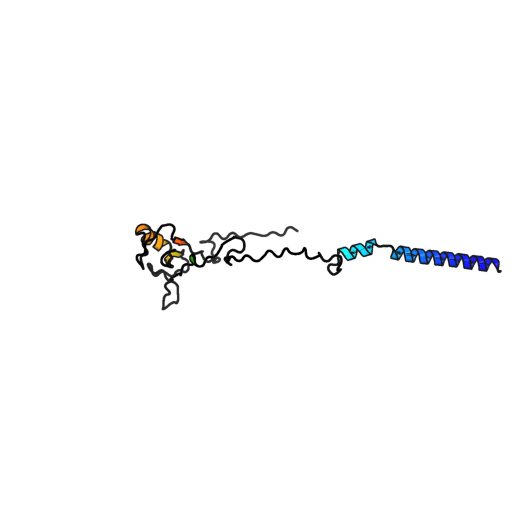 6.429 9.780 1.00 86.12 136 SER A N 1
ATOM 1097 C CA . SER A 1 136 ? -16.420 5.659 9.590 1.00 86.12 136 SER A CA 1
ATOM 1098 C C . SER A 1 136 ? -16.794 5.378 8.127 1.00 86.12 136 SER A C 1
ATOM 1100 O O . SER A 1 136 ? -17.939 5.062 7.803 1.00 86.12 136 SER A O 1
ATOM 1102 N N . GLU A 1 137 ? -15.832 5.462 7.209 1.00 87.00 137 GLU A N 1
ATOM 1103 C CA . GLU A 1 137 ? -16.106 5.312 5.785 1.00 87.00 137 GLU A CA 1
ATOM 1104 C C . GLU A 1 137 ? -16.182 3.843 5.355 1.00 87.00 137 GLU A C 1
ATOM 1106 O O . GLU A 1 137 ? -15.363 3.017 5.762 1.00 87.00 137 GLU A O 1
ATOM 1111 N N . LYS A 1 138 ? -17.164 3.514 4.505 1.00 88.00 138 LYS A N 1
ATOM 1112 C CA . LYS A 1 138 ? -17.466 2.134 4.094 1.00 88.00 138 LYS A CA 1
ATOM 1113 C C . LYS A 1 138 ? -16.330 1.507 3.284 1.00 88.00 138 LYS A C 1
ATOM 1115 O O . LYS A 1 138 ? -15.944 2.020 2.230 1.00 88.00 138 LYS A O 1
ATOM 1120 N N . LEU A 1 139 ? -15.906 0.322 3.708 1.00 87.00 139 LEU A N 1
ATOM 1121 C CA . LEU A 1 139 ? -14.821 -0.466 3.134 1.00 87.00 139 LEU A CA 1
ATOM 1122 C C . LEU A 1 139 ? -15.311 -1.766 2.505 1.00 87.00 139 LEU A C 1
ATOM 1124 O O . LEU A 1 139 ? -16.179 -2.463 3.031 1.00 87.00 139 LEU A O 1
ATOM 1128 N N . LYS A 1 140 ? -14.684 -2.142 1.390 1.00 85.69 140 LYS A N 1
ATOM 1129 C CA . LYS A 1 140 ? -14.750 -3.502 0.849 1.00 85.69 140 LYS A CA 1
ATOM 1130 C C . LYS A 1 140 ? -13.426 -4.213 1.113 1.00 85.69 140 LYS A C 1
ATOM 1132 O O . LYS A 1 140 ? -12.375 -3.588 1.173 1.00 85.69 140 LYS A O 1
ATOM 1137 N N . LYS A 1 141 ? -13.450 -5.550 1.158 1.00 79.19 141 LYS A N 1
ATOM 1138 C CA . LYS A 1 141 ? -12.233 -6.371 1.342 1.00 79.19 141 LYS A CA 1
ATOM 1139 C C . LYS A 1 141 ? -11.148 -6.108 0.280 1.00 79.19 141 LYS A C 1
ATOM 1141 O O . LYS A 1 141 ? -9.973 -6.282 0.560 1.00 79.19 141 LYS A O 1
ATOM 1146 N N . LYS A 1 142 ? -11.545 -5.680 -0.926 1.00 83.88 142 LYS A N 1
ATOM 1147 C CA . LYS A 1 142 ? -10.646 -5.348 -2.050 1.00 83.88 142 LYS A CA 1
ATOM 1148 C C . LYS A 1 142 ? -10.020 -3.950 -1.953 1.00 83.88 142 LYS A C 1
ATOM 1150 O O . LYS A 1 142 ? -9.128 -3.640 -2.730 1.00 83.88 142 LYS A O 1
ATOM 1155 N N . ASP A 1 143 ? -10.499 -3.114 -1.035 1.00 86.44 143 ASP A N 1
ATOM 1156 C CA . ASP A 1 143 ? -10.067 -1.720 -0.894 1.00 86.44 143 ASP A CA 1
ATOM 1157 C C . ASP A 1 143 ? -8.877 -1.574 0.075 1.00 86.44 143 ASP A C 1
ATOM 1159 O O . ASP A 1 143 ? -8.523 -0.460 0.456 1.00 86.44 143 ASP A O 1
ATOM 1163 N N . VAL A 1 144 ? -8.260 -2.688 0.483 1.00 89.25 144 VAL A N 1
ATOM 1164 C CA . VAL A 1 144 ? -7.050 -2.706 1.313 1.00 89.25 144 VAL A CA 1
ATOM 1165 C C . VAL A 1 144 ? -5.828 -2.781 0.404 1.00 89.25 144 VAL A C 1
ATOM 1167 O O . VAL A 1 144 ? -5.682 -3.719 -0.377 1.00 89.25 144 VAL A O 1
ATOM 1170 N N . ILE A 1 145 ? -4.952 -1.788 0.520 1.00 89.38 145 ILE A N 1
ATOM 1171 C CA . ILE A 1 145 ? -3.681 -1.712 -0.195 1.00 89.38 145 ILE A CA 1
ATOM 1172 C C . ILE A 1 145 ? -2.586 -2.132 0.773 1.00 89.38 145 ILE A C 1
ATOM 1174 O O . ILE A 1 145 ? -2.392 -1.507 1.813 1.00 89.38 145 ILE A O 1
ATOM 1178 N N . PHE A 1 146 ? -1.873 -3.199 0.433 1.00 89.81 146 PHE A N 1
ATOM 1179 C CA . PHE A 1 146 ? -0.727 -3.663 1.203 1.00 89.81 146 PHE A CA 1
ATOM 1180 C C . PHE A 1 146 ? 0.496 -2.846 0.797 1.00 89.81 146 PHE A C 1
ATOM 1182 O O . PHE A 1 146 ? 0.858 -2.825 -0.380 1.00 89.81 146 PHE A O 1
ATOM 1189 N N . LEU A 1 147 ? 1.105 -2.149 1.756 1.00 86.56 147 LEU A N 1
ATOM 1190 C CA . LEU A 1 147 ? 2.354 -1.444 1.500 1.00 86.56 147 LEU A CA 1
ATOM 1191 C C . LEU A 1 147 ? 3.492 -2.461 1.438 1.00 86.56 147 LEU A C 1
ATOM 1193 O O . LEU A 1 147 ? 3.511 -3.439 2.188 1.00 86.56 147 LEU A O 1
ATOM 1197 N N . LYS A 1 148 ? 4.421 -2.236 0.507 1.00 81.38 148 LYS A N 1
ATOM 1198 C CA . LYS A 1 148 ? 5.584 -3.104 0.349 1.00 81.38 148 LYS A CA 1
ATOM 1199 C C . LYS A 1 148 ? 6.480 -2.960 1.575 1.00 81.38 148 LYS A C 1
ATOM 1201 O O . LYS A 1 148 ? 6.772 -1.849 2.009 1.00 81.38 148 LYS A O 1
ATOM 1206 N N . GLU A 1 149 ? 6.900 -4.094 2.114 1.00 77.31 149 GLU A N 1
ATOM 1207 C CA . GLU A 1 149 ? 7.849 -4.147 3.218 1.00 77.31 149 GLU A CA 1
ATOM 1208 C C . GLU A 1 149 ? 9.188 -3.572 2.745 1.00 77.31 149 GLU A C 1
ATOM 1210 O O . GLU A 1 149 ? 9.661 -3.880 1.645 1.00 77.31 149 GLU A O 1
ATOM 1215 N N . SER A 1 150 ? 9.782 -2.697 3.557 1.00 70.19 150 SER A N 1
ATOM 1216 C CA . SER A 1 150 ? 11.125 -2.195 3.281 1.00 70.19 150 SER A CA 1
ATOM 1217 C C . SER A 1 150 ? 12.099 -3.371 3.348 1.00 70.19 150 SER A C 1
ATOM 1219 O O . SER A 1 150 ? 12.050 -4.165 4.290 1.00 70.19 150 SER A O 1
ATOM 1221 N N . GLY A 1 151 ? 12.945 -3.516 2.326 1.00 62.81 151 GLY A N 1
ATOM 1222 C CA . GLY A 1 151 ? 13.928 -4.591 2.201 1.00 62.81 151 GLY A CA 1
ATOM 1223 C C . GLY A 1 151 ? 15.089 -4.404 3.170 1.00 62.81 151 GLY A C 1
ATOM 1224 O O . GLY A 1 151 ? 16.215 -4.169 2.750 1.00 62.81 151 GLY A O 1
ATOM 1225 N N . THR A 1 152 ? 14.816 -4.456 4.469 1.00 63.50 152 THR A N 1
ATOM 1226 C CA . THR A 1 152 ? 15.864 -4.525 5.482 1.00 63.50 152 THR A CA 1
ATOM 1227 C C . THR A 1 152 ? 16.527 -5.901 5.393 1.00 63.50 152 THR A C 1
ATOM 1229 O O . THR A 1 152 ? 15.864 -6.901 5.112 1.00 63.50 152 THR A O 1
ATOM 1232 N N . SER A 1 153 ? 17.844 -5.973 5.604 1.00 53.19 153 SER A N 1
ATOM 1233 C CA . SER A 1 153 ? 18.674 -7.180 5.416 1.00 53.19 153 SER A CA 1
ATOM 1234 C C . SER A 1 153 ? 18.362 -8.350 6.372 1.00 53.19 153 SER A C 1
ATOM 1236 O O . SER A 1 153 ? 19.170 -9.264 6.520 1.00 53.19 153 SER A O 1
ATOM 1238 N N . PHE A 1 154 ? 17.211 -8.338 7.049 1.00 59.78 154 PHE A N 1
ATOM 1239 C CA . PHE A 1 154 ? 16.790 -9.356 8.003 1.00 59.78 154 PHE A CA 1
ATOM 1240 C C . PHE A 1 154 ? 15.929 -10.423 7.305 1.00 59.78 154 PHE A C 1
ATOM 1242 O O . PHE A 1 154 ? 14.735 -10.241 7.067 1.00 59.78 154 PHE A O 1
ATOM 1249 N N . ALA A 1 155 ? 16.536 -11.574 7.005 1.00 58.69 155 ALA A N 1
ATOM 1250 C CA . ALA A 1 155 ? 15.903 -12.692 6.292 1.00 58.69 155 ALA A CA 1
ATOM 1251 C C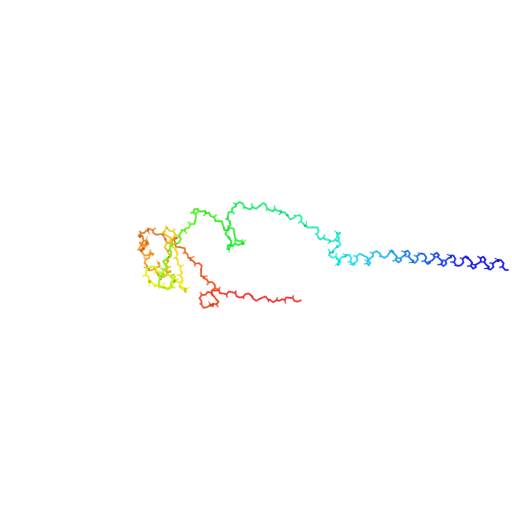 . ALA A 1 155 ? 14.767 -13.400 7.068 1.00 58.69 155 ALA A C 1
ATOM 1253 O O . ALA A 1 155 ? 14.086 -14.256 6.516 1.00 58.69 155 ALA A O 1
ATOM 1254 N N . SER A 1 156 ? 14.549 -13.058 8.344 1.00 59.53 156 SER A N 1
ATOM 1255 C CA . SER A 1 156 ? 13.523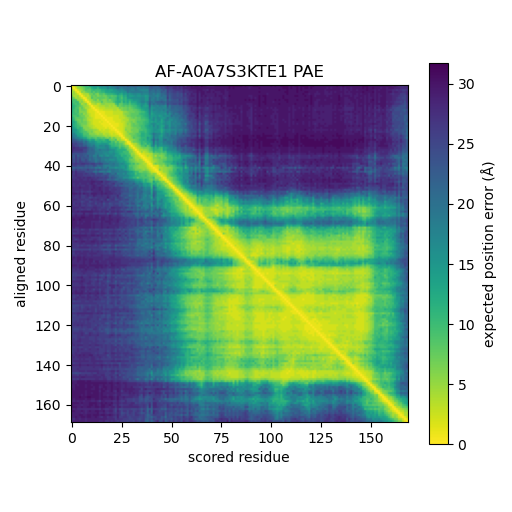 -13.695 9.187 1.00 59.53 156 SER A CA 1
ATOM 1256 C C . SER A 1 156 ? 12.090 -13.338 8.764 1.00 59.53 156 SER A C 1
ATOM 1258 O O . SER A 1 156 ? 11.173 -14.145 8.901 1.00 59.53 156 SER A O 1
ATOM 1260 N N . HIS A 1 157 ? 11.883 -12.128 8.234 1.00 53.91 157 HIS A N 1
ATOM 1261 C CA . HIS A 1 157 ? 10.541 -11.621 7.923 1.00 53.91 157 HIS A CA 1
ATOM 1262 C C . HIS A 1 157 ? 10.237 -11.534 6.424 1.00 53.91 157 HIS A C 1
ATOM 1264 O O . HIS A 1 157 ? 9.064 -11.594 6.053 1.00 53.91 157 HIS A O 1
ATOM 1270 N N . ASN A 1 158 ? 11.269 -11.471 5.573 1.00 57.94 158 ASN A N 1
ATOM 1271 C CA . ASN A 1 158 ? 11.139 -11.283 4.128 1.00 57.94 158 ASN A CA 1
ATOM 1272 C C . ASN A 1 158 ? 11.798 -12.429 3.352 1.00 57.94 158 ASN A C 1
ATOM 1274 O O . ASN A 1 158 ? 12.866 -12.914 3.723 1.00 57.94 158 ASN A O 1
ATOM 1278 N N . LYS A 1 159 ? 11.194 -12.824 2.223 1.00 59.09 159 LYS A N 1
ATOM 1279 C CA . LYS A 1 159 ? 11.793 -13.779 1.282 1.00 59.09 159 LYS A CA 1
ATOM 1280 C C . LYS A 1 159 ? 12.923 -13.072 0.522 1.00 59.09 159 LYS A C 1
ATOM 1282 O O . LYS A 1 159 ? 12.668 -12.381 -0.459 1.00 59.09 159 LYS A O 1
ATOM 1287 N N . VAL A 1 160 ? 14.153 -13.186 1.019 1.00 60.12 160 VAL A N 1
ATOM 1288 C CA . VAL A 1 160 ? 15.355 -12.655 0.361 1.00 60.12 160 VAL A CA 1
ATOM 1289 C C . VAL A 1 160 ? 15.981 -13.785 -0.449 1.00 60.12 160 VAL A C 1
ATOM 1291 O O . VAL A 1 160 ? 16.583 -14.698 0.112 1.00 60.12 160 VAL A O 1
ATOM 1294 N N . GLU A 1 161 ? 15.793 -13.761 -1.765 1.00 62.22 161 GLU A N 1
ATOM 1295 C CA . GLU A 1 161 ? 16.441 -14.704 -2.676 1.00 62.22 161 GLU A CA 1
ATOM 1296 C C . GLU A 1 161 ? 17.821 -14.147 -3.046 1.00 62.22 161 GLU A C 1
ATOM 1298 O O . GLU A 1 161 ? 17.936 -13.062 -3.612 1.00 62.22 161 GLU A O 1
ATOM 1303 N N . ALA A 1 162 ? 18.880 -14.860 -2.655 1.00 59.38 162 ALA A N 1
ATOM 1304 C CA . ALA A 1 162 ? 20.249 -14.528 -3.023 1.00 59.38 162 ALA A CA 1
ATOM 1305 C C . ALA A 1 162 ? 20.640 -15.348 -4.256 1.00 59.38 162 ALA A C 1
ATOM 1307 O O . ALA A 1 162 ? 20.868 -16.554 -4.157 1.00 59.38 162 ALA A O 1
ATOM 1308 N N . GLU A 1 163 ? 20.728 -14.701 -5.415 1.00 56.09 163 GLU A N 1
ATOM 1309 C CA . GLU A 1 163 ? 21.266 -15.331 -6.618 1.00 56.09 163 GLU A CA 1
ATOM 1310 C C . GLU A 1 163 ? 22.798 -15.303 -6.566 1.00 56.09 163 GLU A C 1
ATOM 1312 O O . GLU A 1 163 ? 23.427 -14.243 -6.537 1.00 56.09 163 GLU A O 1
ATOM 1317 N N . ARG A 1 164 ? 23.423 -16.486 -6.517 1.00 49.81 164 ARG A N 1
ATOM 1318 C CA . ARG A 1 164 ? 24.878 -16.622 -6.660 1.00 49.81 164 ARG A CA 1
ATOM 1319 C C . ARG A 1 164 ? 25.226 -16.668 -8.142 1.00 49.81 164 ARG A C 1
ATOM 1321 O O . ARG A 1 164 ? 24.901 -17.639 -8.816 1.00 49.81 164 ARG A O 1
ATOM 1328 N N . TYR A 1 165 ? 25.932 -15.651 -8.623 1.00 53.94 165 TYR A N 1
ATOM 1329 C CA . TYR A 1 165 ? 26.537 -15.662 -9.951 1.00 53.94 165 TYR A CA 1
ATOM 1330 C C . TYR A 1 165 ? 27.895 -16.372 -9.896 1.00 53.94 165 TYR A C 1
ATOM 1332 O O . TYR A 1 165 ? 28.800 -15.922 -9.192 1.00 53.94 165 TYR A O 1
ATOM 1340 N N . THR A 1 166 ? 28.051 -17.473 -10.631 1.00 56.09 166 THR A N 1
ATOM 1341 C CA . THR A 1 166 ? 29.361 -18.093 -10.879 1.00 56.09 166 THR A CA 1
ATOM 1342 C C . THR A 1 166 ? 29.830 -17.725 -12.285 1.00 56.09 166 THR A C 1
ATOM 1344 O O . THR A 1 166 ? 29.111 -18.033 -13.239 1.00 56.09 166 THR A O 1
ATOM 1347 N N . PRO A 1 167 ? 31.006 -17.095 -12.456 1.00 57.72 167 PRO A N 1
ATOM 1348 C CA . PRO A 1 167 ? 31.552 -16.854 -13.783 1.00 57.72 167 PRO A CA 1
ATOM 1349 C C . PRO A 1 167 ? 31.949 -18.187 -14.426 1.00 57.72 167 PRO A C 1
ATOM 1351 O O . PRO A 1 167 ? 32.696 -18.973 -13.844 1.00 57.72 167 PRO A O 1
ATOM 1354 N N . VAL A 1 168 ? 31.434 -18.434 -15.627 1.00 59.12 168 VAL A N 1
ATOM 1355 C CA . VAL A 1 168 ? 31.965 -19.451 -16.540 1.00 59.12 168 VAL A CA 1
ATOM 1356 C C . VAL A 1 168 ? 33.210 -18.864 -17.200 1.00 59.12 168 VAL A C 1
ATOM 1358 O O . VAL A 1 168 ? 33.116 -17.829 -17.862 1.00 59.12 168 VAL A O 1
ATOM 1361 N N . PHE A 1 169 ? 34.359 -19.486 -16.932 1.00 53.91 169 PHE A N 1
ATOM 1362 C CA . PHE A 1 169 ? 35.638 -19.210 -17.588 1.00 53.91 169 PHE A CA 1
ATOM 1363 C C . PHE A 1 169 ? 35.740 -19.969 -18.909 1.00 53.91 169 PHE A C 1
ATOM 1365 O O . PHE A 1 169 ? 35.238 -21.117 -18.958 1.00 53.91 169 PHE A O 1
#

Nearest PDB structures (foldseek):
  8c6j-assembly1_CN  TM=7.522E-01  e=1.099E-07  Homo sapiens
  7dvq-assembly1_9  TM=7.424E-01  e=1.355E-04  Homo sapiens
  8ro0-assembly1_r  TM=7.044E-01  e=4.023E-02  Caenorhabditis elegans
  8ro1-assembly1_r  TM=6.873E-01  e=1.781E-01  Caenorhabditis elegans
  9esi-assembly1_U  TM=5.897E-01  e=9.579E-01  Schizosaccharomyces pombe

Foldseek 3Di:
DVVVVVVVVVVVVVVVVVVVVVVVVVVPPVPVVVVVVCVDCPPPVNPPPPPPPPPPDDDPFDADPVCPPDRHGDDPVQDAAADWDADPPPRFTAAPPPRDGPQQAWKKAFQPHNYIHGPVCCVPPCAVLCADPPPRHGHDPVRIGTDDDDPDVDCPPDPDDDDDDDDDD

Organism: Euplotes crassus (NCBI:txid5936)

Solvent-accessible surface area (backbone atoms only — not comparable to full-atom values): 10808 Å² total; per-residue (Å²): 117,72,67,60,55,58,50,52,56,56,50,55,50,51,51,50,52,51,51,53,50,53,53,51,53,66,70,65,52,66,59,69,65,49,54,57,51,75,73,33,71,85,40,82,89,61,37,77,70,73,68,78,69,76,77,69,77,78,73,92,66,50,65,42,86,92,40,86,87,51,96,49,71,59,50,79,91,74,63,67,69,75,47,70,49,66,41,88,85,81,70,42,50,29,17,85,85,76,70,42,69,60,80,86,57,61,42,27,32,34,61,88,80,13,48,37,34,41,43,66,55,42,60,68,50,28,59,76,70,29,22,38,89,89,75,65,46,82,51,56,91,84,41,59,42,76,55,80,77,79,89,61,95,56,66,89,85,45,93,74,83,82,84,83,87,75,86,84,128

Sequence (169 aa):
HEFEVKGIVKEEEKERILAIKKLQEKQLQPDEKKDWIKTSFWVPEMTPQAHKTEVKKPTRKLLCPSHAADDHFLKLKNLIDLKIKLDSEEKEFICPLCNKTLSQQKIGALKKCGHTMCLDCIKKYCLPDKACTECSEKLKKKDVIFLKESGTSFASHNKVEAERYTPVF

InterPro doma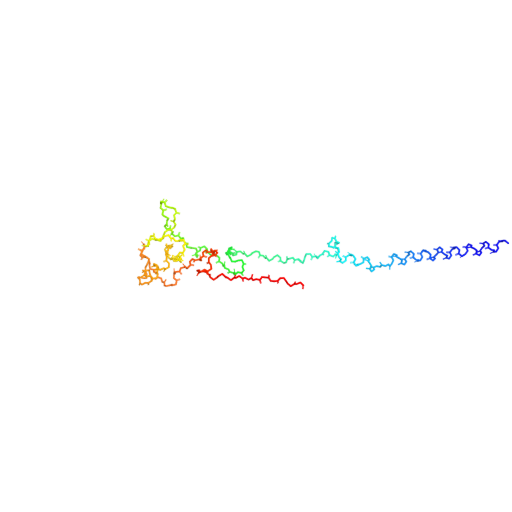ins:
  IPR001841 Zinc finger, RING-type [PS50089] (95-136)
  IPR013083 Zinc finger, RING/FYVE/PHD-type [G3DSA:3.30.40.10] (76-163)
  IPR016818 Nitric oxide synthase-interacting protein [PTHR13063] (24-162)
  IPR017907 Zinc finger, RING-type, conserved site [PS00518] (113-122)
  IPR018957 Zinc finger, C3HC4 RING-type [PF00097] (95-135)

Secondary structure (DSSP, 8-state):
-HHHHHHHHHHHHHHHHHHHHHHHHHHT-HHHHHHHHHH-TT-TTTS--------PPPPSSPBPTT-SSS--B--GGG----B-EEPTTT--EE-TTT--BSSSS-EEEETTT-BEEEHHHIIIIIHHHTB-TTT--B--GGGEEEPPPP--S-TTTS------PPPP-

Radius of gyration: 39.76 Å; Cα contacts (8 Å, |Δi|>4): 145; chains: 1; bounding box: 104×34×95 Å

pLDDT: mean 74.95, std 13.43, range [47.31, 92.06]

Mean predicted aligned error: 17.13 Å